Protein AF-V4A7G3-F1 (afdb_monomer_lite)

Structure (mmCIF, N/CA/C/O backbone):
data_AF-V4A7G3-F1
#
_entry.id   AF-V4A7G3-F1
#
loop_
_atom_site.group_PDB
_atom_site.id
_atom_site.type_symbol
_atom_site.label_atom_id
_atom_site.label_alt_id
_atom_site.label_comp_id
_atom_site.label_asym_id
_atom_site.label_entity_id
_atom_site.label_seq_id
_atom_site.pdbx_PDB_ins_code
_atom_site.Cartn_x
_atom_site.Cartn_y
_atom_site.Cartn_z
_atom_site.occupancy
_atom_site.B_iso_or_equiv
_atom_site.auth_seq_id
_atom_site.auth_comp_id
_atom_site.auth_asym_id
_atom_site.auth_atom_id
_atom_site.pdbx_PDB_model_num
ATOM 1 N N . MET A 1 1 ? 63.471 5.429 -33.551 1.00 42.12 1 MET A N 1
ATOM 2 C CA . MET A 1 1 ? 63.982 4.116 -33.105 1.00 42.12 1 MET A CA 1
ATOM 3 C C . MET A 1 1 ? 63.199 3.060 -33.872 1.00 42.12 1 MET A C 1
ATOM 5 O O . MET A 1 1 ? 61.985 3.026 -33.739 1.00 42.12 1 MET A O 1
ATOM 9 N N . LYS A 1 2 ? 63.849 2.346 -34.795 1.00 37.88 2 LYS A N 1
ATOM 10 C CA . LYS A 1 2 ? 63.227 1.402 -35.739 1.00 37.88 2 LYS A CA 1
ATOM 11 C C . LYS A 1 2 ? 63.422 -0.006 -35.164 1.00 37.88 2 LYS A C 1
ATOM 13 O O . LYS A 1 2 ? 64.546 -0.323 -34.792 1.00 37.88 2 LYS A O 1
ATOM 18 N N . ALA A 1 3 ? 62.360 -0.797 -35.022 1.00 46.03 3 ALA A N 1
ATOM 19 C CA . ALA A 1 3 ? 62.469 -2.184 -34.571 1.00 46.03 3 ALA A CA 1
ATOM 20 C C . ALA A 1 3 ? 62.564 -3.088 -35.806 1.00 46.03 3 ALA A C 1
ATOM 22 O O . ALA A 1 3 ? 61.600 -3.198 -36.562 1.00 46.03 3 ALA A O 1
ATOM 23 N N . GLU A 1 4 ? 63.734 -3.673 -36.038 1.00 47.12 4 GLU A N 1
ATOM 24 C CA . GLU A 1 4 ? 63.931 -4.728 -37.033 1.00 47.12 4 GLU A CA 1
ATOM 25 C C . GLU A 1 4 ? 63.785 -6.086 -36.339 1.00 47.12 4 GLU A C 1
ATOM 27 O O . GLU A 1 4 ? 64.321 -6.299 -35.253 1.00 47.12 4 GLU A O 1
ATOM 32 N N . ILE A 1 5 ? 62.986 -6.970 -36.938 1.00 60.50 5 ILE A N 1
ATOM 33 C CA . ILE A 1 5 ? 62.781 -8.346 -36.482 1.00 60.50 5 ILE A CA 1
ATOM 34 C C . ILE A 1 5 ? 63.690 -9.224 -37.339 1.00 60.50 5 ILE A C 1
ATOM 36 O O . ILE A 1 5 ? 63.517 -9.271 -38.557 1.00 60.50 5 ILE A O 1
ATOM 40 N N . GLU A 1 6 ? 64.651 -9.902 -36.716 1.00 51.78 6 GLU A N 1
ATOM 41 C CA . GLU A 1 6 ? 65.515 -10.865 -37.400 1.00 51.78 6 GLU A CA 1
ATOM 42 C C . GLU A 1 6 ? 64.793 -12.204 -37.577 1.00 51.78 6 GLU A C 1
ATOM 44 O O . GLU A 1 6 ? 64.249 -12.775 -36.628 1.00 51.78 6 GLU A O 1
ATOM 49 N N . ALA A 1 7 ? 64.784 -12.709 -38.810 1.00 59.72 7 ALA A N 1
ATOM 50 C CA . ALA A 1 7 ? 64.291 -14.041 -39.122 1.00 59.72 7 ALA A CA 1
ATOM 51 C C . ALA A 1 7 ? 65.423 -15.062 -38.927 1.00 59.72 7 ALA A C 1
ATOM 53 O O . ALA A 1 7 ? 66.444 -14.998 -39.608 1.00 59.72 7 ALA A O 1
ATOM 54 N N . ILE A 1 8 ? 65.230 -16.012 -38.010 1.00 57.78 8 ILE A N 1
ATOM 55 C CA . ILE A 1 8 ? 66.096 -17.186 -37.860 1.00 57.78 8 ILE A CA 1
ATOM 56 C C . ILE A 1 8 ? 65.583 -18.271 -38.815 1.00 57.78 8 ILE A C 1
ATOM 58 O O . ILE A 1 8 ? 64.482 -18.791 -38.631 1.00 57.78 8 ILE A O 1
ATOM 62 N N . GLU A 1 9 ? 66.366 -18.613 -39.842 1.00 55.22 9 GLU A N 1
ATOM 63 C CA . GLU A 1 9 ? 66.101 -19.791 -40.674 1.00 55.22 9 GLU A CA 1
ATOM 64 C C . GLU A 1 9 ? 66.383 -21.064 -39.867 1.00 55.22 9 GLU A C 1
ATOM 66 O O . GLU A 1 9 ? 67.505 -21.303 -39.420 1.00 55.22 9 GLU A O 1
ATOM 71 N N . THR A 1 10 ? 65.362 -21.906 -39.693 1.00 52.50 10 THR A N 1
ATOM 72 C CA . THR A 1 10 ? 65.524 -23.264 -39.162 1.00 52.50 10 THR A CA 1
ATOM 73 C C . THR A 1 10 ? 65.114 -24.275 -40.231 1.00 52.50 10 THR A C 1
ATOM 75 O O . THR A 1 10 ? 64.096 -24.128 -40.905 1.00 52.50 10 THR A O 1
ATOM 78 N N . ALA A 1 11 ? 65.920 -25.323 -40.407 1.00 58.78 11 ALA A N 1
ATOM 79 C CA . ALA A 1 11 ? 65.759 -26.330 -41.460 1.00 58.78 11 ALA A CA 1
ATOM 80 C C . ALA A 1 11 ? 64.676 -27.394 -41.155 1.00 58.78 11 ALA A C 1
ATOM 82 O O . ALA A 1 11 ? 64.796 -28.552 -41.548 1.00 58.78 11 ALA A O 1
ATOM 83 N N . SER A 1 12 ? 63.616 -27.048 -40.421 1.00 52.78 12 SER A N 1
ATOM 84 C CA . SER A 1 12 ? 62.493 -27.955 -40.145 1.00 52.78 12 SER A CA 1
ATOM 85 C C . SER A 1 12 ? 61.174 -27.184 -40.140 1.00 52.78 12 SER A C 1
ATOM 87 O O . SER A 1 12 ? 61.136 -26.078 -39.599 1.00 52.78 12 SER A O 1
ATOM 89 N N . PRO A 1 13 ? 60.088 -27.732 -40.725 1.00 49.84 13 PRO A N 1
ATOM 90 C CA . PRO A 1 13 ? 58.825 -27.020 -40.870 1.00 49.84 13 PRO A CA 1
ATOM 91 C C . PRO A 1 13 ? 58.198 -26.827 -39.489 1.00 49.84 13 PRO A C 1
ATOM 93 O O . PRO A 1 13 ? 57.474 -27.680 -38.979 1.00 49.84 13 PRO A O 1
ATOM 96 N N . THR A 1 14 ? 58.510 -25.703 -38.853 1.00 49.91 14 THR A N 1
ATOM 97 C CA . THR A 1 14 ? 57.933 -25.344 -37.565 1.00 49.91 14 THR A CA 1
ATOM 98 C C . THR A 1 14 ? 56.624 -24.630 -37.860 1.00 49.91 14 THR A C 1
ATOM 100 O O . THR A 1 14 ? 56.611 -23.556 -38.456 1.00 49.91 14 THR A O 1
ATOM 103 N N . VAL A 1 15 ? 55.515 -25.268 -37.492 1.00 50.66 15 VAL A N 1
ATOM 104 C CA . VAL A 1 15 ? 54.157 -24.722 -37.565 1.00 50.66 15 VAL A CA 1
ATOM 105 C C . VAL A 1 15 ? 54.142 -23.303 -36.982 1.00 50.66 15 VAL A C 1
ATOM 107 O O . VAL A 1 15 ? 54.260 -23.121 -35.769 1.00 50.66 15 VAL A O 1
ATOM 110 N N . ILE A 1 16 ? 53.984 -22.285 -37.836 1.00 53.84 16 ILE A N 1
ATOM 111 C CA . ILE A 1 16 ? 53.747 -20.907 -37.393 1.00 53.84 16 ILE A CA 1
ATOM 112 C C . ILE A 1 16 ? 52.325 -20.868 -36.840 1.00 53.84 16 ILE A C 1
ATOM 114 O O . ILE A 1 16 ? 51.343 -20.800 -37.578 1.00 53.84 16 ILE A O 1
ATOM 118 N N . THR A 1 17 ? 52.207 -20.966 -35.520 1.00 48.09 17 THR A N 1
ATOM 119 C CA . THR A 1 17 ? 50.910 -20.887 -34.851 1.00 48.09 17 THR A CA 1
ATOM 120 C C . THR A 1 17 ? 50.566 -19.411 -34.667 1.00 48.09 17 THR A C 1
ATOM 122 O O . THR A 1 17 ? 51.051 -18.761 -33.743 1.00 48.09 17 THR A O 1
ATOM 125 N N . PHE A 1 18 ? 49.737 -18.853 -35.553 1.00 46.91 18 PHE A N 1
ATOM 126 C CA . PHE A 1 18 ? 49.148 -17.532 -35.335 1.00 46.91 18 PHE A CA 1
ATOM 127 C C . PHE A 1 18 ? 48.097 -17.641 -34.231 1.00 46.91 18 PHE A C 1
ATOM 129 O O . PHE A 1 18 ? 46.983 -18.112 -34.458 1.00 46.91 18 PHE A O 1
ATOM 136 N N . ASN A 1 19 ? 48.436 -17.200 -33.021 1.00 51.47 19 ASN A N 1
ATOM 137 C CA . ASN A 1 19 ? 47.488 -17.150 -31.913 1.00 51.47 19 ASN A CA 1
ATOM 138 C C . ASN A 1 19 ? 46.551 -15.934 -32.079 1.00 51.47 19 ASN A C 1
ATOM 140 O O . ASN A 1 19 ? 46.646 -14.939 -31.367 1.00 51.47 19 ASN A O 1
ATOM 144 N N . ALA A 1 20 ? 45.643 -16.002 -33.057 1.00 49.06 20 ALA A N 1
ATOM 145 C CA . ALA A 1 20 ? 44.614 -14.989 -33.320 1.00 49.06 20 ALA A CA 1
ATOM 146 C C . ALA A 1 20 ? 43.291 -15.254 -32.562 1.00 49.06 20 ALA A C 1
ATOM 148 O O . ALA A 1 20 ? 42.254 -14.689 -32.898 1.00 49.06 20 ALA A O 1
ATOM 149 N N . ALA A 1 21 ? 43.300 -16.103 -31.529 1.00 47.53 21 ALA A N 1
ATOM 150 C CA . ALA A 1 21 ? 42.096 -16.479 -30.777 1.00 47.53 21 ALA A CA 1
ATOM 151 C C . ALA A 1 21 ? 41.797 -15.584 -29.550 1.00 47.53 21 ALA A C 1
ATOM 153 O O . ALA A 1 21 ? 40.781 -15.769 -28.881 1.00 47.53 21 ALA A O 1
ATOM 154 N N . GLY A 1 22 ? 42.660 -14.611 -29.233 1.00 46.44 22 GLY A N 1
ATOM 155 C CA . GLY A 1 22 ? 42.542 -13.815 -28.002 1.00 46.44 22 GLY A CA 1
ATOM 156 C C . GLY A 1 22 ? 41.666 -12.559 -28.097 1.00 46.44 22 GLY A C 1
ATOM 157 O O . GLY A 1 22 ? 41.089 -12.144 -27.096 1.00 46.44 22 GLY A O 1
ATOM 158 N N . ALA A 1 23 ? 41.543 -11.945 -29.279 1.00 48.16 23 ALA A N 1
ATOM 159 C CA . ALA A 1 23 ? 40.952 -10.606 -29.404 1.00 48.16 23 ALA A CA 1
ATOM 160 C C . ALA A 1 23 ? 39.460 -10.598 -29.796 1.00 48.16 23 ALA A C 1
ATOM 162 O O . ALA A 1 23 ? 38.726 -9.690 -29.408 1.00 48.16 23 ALA A O 1
ATOM 163 N N . ALA A 1 24 ? 38.977 -11.608 -30.527 1.00 51.66 24 ALA A N 1
ATOM 164 C CA . ALA A 1 24 ? 37.596 -11.635 -31.029 1.00 51.66 24 ALA A CA 1
ATOM 165 C C . ALA A 1 24 ? 36.565 -12.101 -29.978 1.00 51.66 24 ALA A C 1
ATOM 167 O O . ALA A 1 24 ? 35.392 -11.729 -30.028 1.00 51.66 24 ALA A O 1
ATOM 168 N N . THR A 1 25 ? 36.992 -12.889 -28.991 1.00 51.09 25 THR A N 1
ATOM 169 C CA . THR A 1 25 ? 36.090 -13.621 -28.086 1.00 51.09 25 THR A CA 1
ATOM 170 C C . THR A 1 25 ? 35.445 -12.720 -27.022 1.00 51.09 25 THR A C 1
ATOM 172 O O . THR A 1 25 ? 34.286 -12.916 -26.654 1.00 51.09 25 THR A O 1
ATOM 175 N N . GLY A 1 26 ? 36.149 -11.677 -26.566 1.00 53.75 26 GLY A N 1
ATOM 176 C CA . GLY A 1 26 ? 35.654 -10.749 -25.541 1.00 53.75 26 GLY A CA 1
ATOM 177 C C . GLY A 1 26 ? 34.493 -9.872 -26.023 1.00 53.75 26 GLY A C 1
ATOM 178 O O . GLY A 1 26 ? 33.444 -9.831 -25.376 1.00 53.75 26 GLY A O 1
ATOM 179 N N . GLY A 1 27 ? 34.642 -9.232 -27.189 1.00 55.69 27 GLY A N 1
ATOM 180 C CA . GLY A 1 27 ? 33.632 -8.330 -27.762 1.00 55.69 27 GLY A CA 1
ATOM 181 C C . GLY A 1 27 ? 32.350 -9.045 -28.203 1.00 55.69 27 GLY A C 1
ATOM 182 O O . GLY A 1 27 ? 31.251 -8.573 -27.911 1.00 55.69 27 GLY A O 1
ATOM 183 N N . LEU A 1 28 ? 32.478 -10.231 -28.815 1.00 57.41 28 LEU A N 1
ATOM 184 C CA . LEU A 1 28 ? 31.335 -11.082 -29.172 1.00 57.41 28 LEU A CA 1
ATOM 185 C C . LEU A 1 28 ? 30.566 -11.541 -27.923 1.00 57.41 28 LEU A C 1
ATOM 187 O O . LEU A 1 28 ? 29.337 -11.477 -27.899 1.00 57.41 28 LEU A O 1
ATOM 191 N N . SER A 1 29 ? 31.268 -11.931 -26.851 1.00 61.56 29 SER A N 1
ATOM 192 C CA . SER A 1 29 ? 30.617 -12.359 -25.604 1.00 61.56 29 SER A CA 1
ATOM 193 C C . SER A 1 29 ? 29.838 -11.227 -24.917 1.00 61.56 29 SER A C 1
ATOM 195 O O . SER A 1 29 ? 28.753 -11.460 -24.378 1.00 61.56 29 SER A O 1
ATOM 197 N N . ALA A 1 30 ? 30.351 -9.994 -24.968 1.00 67.19 30 ALA A N 1
ATOM 198 C CA . ALA A 1 30 ? 29.697 -8.822 -24.394 1.00 67.19 30 ALA A CA 1
ATOM 199 C C . ALA A 1 30 ? 28.448 -8.420 -25.194 1.00 67.19 30 ALA A C 1
ATOM 201 O O . ALA A 1 30 ? 27.390 -8.182 -24.606 1.00 67.19 30 ALA A O 1
ATOM 202 N N . ALA A 1 31 ? 28.535 -8.424 -26.528 1.00 71.19 31 ALA A N 1
ATOM 203 C CA . ALA A 1 31 ? 27.406 -8.128 -27.406 1.00 71.19 31 ALA A CA 1
ATOM 204 C C . ALA A 1 31 ? 26.266 -9.152 -27.255 1.00 71.19 31 ALA A C 1
ATOM 206 O O . ALA A 1 31 ? 25.098 -8.771 -27.167 1.00 71.19 31 ALA A O 1
ATOM 207 N N . VAL A 1 32 ? 26.593 -10.445 -27.145 1.00 78.12 32 VAL A N 1
ATOM 208 C CA . VAL A 1 32 ? 25.599 -11.511 -26.927 1.00 78.12 32 VAL A CA 1
ATOM 209 C C . VAL A 1 32 ? 24.928 -11.381 -25.556 1.00 78.12 32 VAL A C 1
ATOM 211 O O . VAL A 1 32 ? 23.705 -11.496 -25.461 1.00 78.12 32 VAL A O 1
ATOM 214 N N . LYS A 1 33 ? 25.686 -11.076 -24.493 1.00 79.19 33 LYS A N 1
ATOM 215 C CA . LYS A 1 33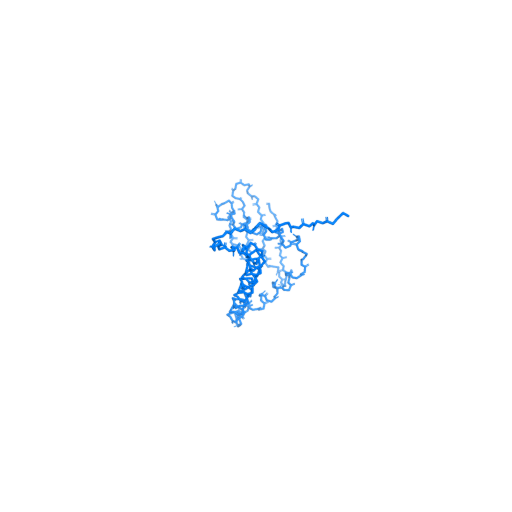 ? 25.114 -10.816 -23.159 1.00 79.19 33 LYS A CA 1
ATOM 216 C C . LYS A 1 33 ? 24.163 -9.617 -23.170 1.00 79.19 33 LYS A C 1
ATOM 218 O O . LYS A 1 33 ? 23.066 -9.718 -22.626 1.00 79.19 33 LYS A O 1
ATOM 223 N N . ALA A 1 34 ? 24.542 -8.521 -23.828 1.00 79.25 34 ALA A N 1
ATOM 224 C CA . ALA A 1 34 ? 23.697 -7.335 -23.951 1.00 79.25 34 ALA A CA 1
ATOM 225 C C . ALA A 1 34 ? 22.413 -7.613 -24.754 1.00 79.25 34 ALA A C 1
ATOM 227 O O . ALA A 1 34 ? 21.322 -7.223 -24.336 1.00 79.25 34 ALA A O 1
ATOM 228 N N . ALA A 1 35 ? 22.515 -8.344 -25.868 1.00 84.12 35 ALA A N 1
ATOM 229 C CA . ALA A 1 35 ? 21.362 -8.726 -26.680 1.00 84.12 35 ALA A CA 1
ATOM 230 C C . ALA A 1 35 ? 20.387 -9.636 -25.913 1.00 84.12 35 ALA A C 1
ATOM 232 O O . ALA A 1 35 ? 19.172 -9.436 -25.974 1.00 84.12 35 ALA A O 1
ATOM 233 N N . ASN A 1 36 ? 20.906 -10.600 -25.148 1.00 84.88 36 ASN A N 1
ATOM 234 C CA . ASN A 1 36 ? 20.087 -11.482 -24.318 1.00 84.88 36 ASN A CA 1
ATOM 235 C C . ASN A 1 36 ? 19.425 -10.726 -23.159 1.00 84.88 36 ASN A C 1
ATOM 237 O O . ASN A 1 36 ? 18.242 -10.937 -22.900 1.00 84.88 36 ASN A O 1
ATOM 241 N N . ALA A 1 37 ? 20.140 -9.800 -22.513 1.00 84.44 37 ALA A N 1
ATOM 242 C CA . ALA A 1 37 ? 19.570 -8.934 -21.482 1.00 84.44 37 ALA A CA 1
ATOM 243 C C . ALA A 1 37 ? 18.438 -8.054 -22.038 1.00 84.44 37 ALA A C 1
ATOM 245 O O . ALA A 1 37 ? 17.379 -7.948 -21.418 1.00 84.44 37 ALA A O 1
ATOM 246 N N . LYS A 1 38 ? 18.614 -7.488 -23.241 1.00 89.06 38 LYS A N 1
ATOM 247 C CA . LYS A 1 38 ? 17.565 -6.711 -23.911 1.00 89.06 38 LYS A CA 1
ATOM 248 C C . LYS A 1 38 ? 16.341 -7.572 -24.234 1.00 89.06 38 LYS A C 1
ATOM 250 O O . LYS A 1 38 ? 15.228 -7.172 -23.915 1.00 89.06 38 LYS A O 1
ATOM 255 N N . LYS A 1 39 ? 16.534 -8.768 -24.801 1.00 85.06 39 LYS A N 1
ATOM 256 C CA . LYS A 1 39 ? 15.432 -9.708 -25.074 1.00 85.06 39 LYS A CA 1
ATOM 257 C C . LYS A 1 39 ? 14.679 -10.103 -23.804 1.00 85.06 39 LYS A C 1
ATOM 259 O O . LYS A 1 39 ? 13.457 -10.182 -23.834 1.00 85.06 39 LYS A O 1
ATOM 264 N N . ALA A 1 40 ? 15.385 -10.320 -22.696 1.00 86.12 40 ALA A N 1
ATOM 265 C CA . ALA A 1 40 ? 14.762 -10.631 -21.412 1.00 86.12 40 ALA A CA 1
ATOM 266 C C . ALA A 1 40 ? 13.929 -9.453 -20.874 1.00 86.12 40 ALA A C 1
ATOM 268 O O . ALA A 1 40 ? 12.810 -9.653 -20.403 1.00 86.12 40 ALA A O 1
ATOM 269 N N . ALA A 1 41 ? 14.439 -8.224 -20.985 1.00 86.94 41 ALA A N 1
ATOM 270 C CA . ALA A 1 41 ? 13.704 -7.022 -20.597 1.00 86.94 41 ALA A CA 1
ATOM 271 C C . ALA A 1 41 ? 12.461 -6.796 -21.475 1.00 86.94 41 ALA A C 1
ATOM 273 O O . ALA A 1 41 ? 11.374 -6.550 -20.950 1.00 86.94 41 ALA A O 1
ATOM 274 N N . ASP A 1 42 ? 12.602 -6.945 -22.794 1.00 88.44 42 ASP A N 1
ATOM 275 C CA . ASP A 1 42 ? 11.501 -6.812 -23.751 1.00 88.44 42 ASP A CA 1
ATOM 276 C C . ASP A 1 42 ? 10.417 -7.881 -23.501 1.00 88.44 42 ASP A C 1
ATOM 278 O O . ASP A 1 42 ? 9.224 -7.574 -23.523 1.00 88.44 42 ASP A O 1
ATOM 282 N N . ALA A 1 43 ? 10.816 -9.124 -23.200 1.00 88.12 43 ALA A N 1
ATOM 283 C CA . ALA A 1 43 ? 9.895 -10.207 -22.855 1.00 88.12 43 ALA A CA 1
ATOM 284 C C . ALA A 1 43 ? 9.118 -9.909 -21.563 1.00 88.12 43 ALA A C 1
ATOM 286 O O . ALA A 1 43 ? 7.900 -10.072 -21.532 1.00 88.12 43 ALA A O 1
ATOM 287 N N . LYS A 1 44 ? 9.789 -9.394 -20.523 1.00 88.81 44 LYS A N 1
ATOM 288 C CA . LYS A 1 44 ? 9.136 -8.993 -19.267 1.00 88.81 44 LYS A CA 1
ATOM 289 C C . LYS A 1 44 ? 8.125 -7.862 -19.479 1.00 88.81 44 LYS A C 1
ATOM 291 O O . LYS A 1 44 ? 7.017 -7.921 -18.952 1.00 88.81 44 LYS A O 1
ATOM 296 N N . ALA A 1 45 ? 8.480 -6.857 -20.279 1.00 85.62 45 ALA A N 1
ATOM 297 C CA . ALA A 1 45 ? 7.577 -5.754 -20.603 1.00 85.62 45 ALA A CA 1
ATOM 298 C C . ALA A 1 45 ? 6.348 -6.227 -21.403 1.00 85.62 45 ALA A C 1
ATOM 300 O O . ALA A 1 45 ? 5.233 -5.741 -21.196 1.00 85.62 45 ALA A O 1
ATOM 301 N N . ALA A 1 46 ? 6.532 -7.197 -22.304 1.00 87.31 46 ALA A N 1
ATOM 302 C CA . ALA A 1 46 ? 5.433 -7.812 -23.040 1.00 87.31 46 ALA A CA 1
ATOM 303 C C . ALA A 1 46 ? 4.507 -8.628 -22.119 1.00 87.31 46 ALA A C 1
ATOM 305 O O . ALA A 1 46 ? 3.287 -8.505 -22.233 1.00 87.31 46 ALA A O 1
ATOM 306 N N . GLU A 1 47 ? 5.065 -9.403 -21.187 1.00 84.50 47 GLU A N 1
ATOM 307 C CA . GLU A 1 47 ? 4.326 -10.175 -20.176 1.00 84.50 47 GLU A CA 1
ATOM 308 C C . GLU A 1 47 ? 3.454 -9.259 -19.299 1.00 84.50 47 GLU A C 1
ATOM 310 O O . GLU A 1 47 ? 2.240 -9.457 -19.208 1.00 84.50 47 GLU A O 1
ATOM 315 N N . GLU A 1 48 ? 4.031 -8.187 -18.741 1.00 78.44 48 GLU A N 1
ATOM 316 C CA . GLU A 1 48 ? 3.294 -7.189 -17.949 1.00 78.44 48 GLU A CA 1
ATOM 317 C C . GLU A 1 48 ? 2.168 -6.536 -18.760 1.00 78.44 48 GLU A C 1
ATOM 319 O O . GLU A 1 48 ? 1.057 -6.340 -18.259 1.00 78.44 48 GLU A O 1
ATOM 324 N N . ARG A 1 49 ? 2.408 -6.238 -20.045 1.00 85.81 49 ARG A N 1
ATOM 325 C CA . ARG A 1 49 ? 1.372 -5.684 -20.924 1.00 85.81 49 ARG A CA 1
ATOM 326 C C . ARG A 1 49 ? 0.226 -6.674 -21.150 1.00 85.81 49 ARG A C 1
ATOM 328 O O . ARG A 1 49 ? -0.931 -6.252 -21.166 1.00 85.81 49 ARG A O 1
ATOM 335 N N . ARG A 1 50 ? 0.519 -7.968 -21.330 1.00 83.38 50 ARG A N 1
ATOM 336 C CA . ARG A 1 50 ? -0.510 -9.011 -21.497 1.00 83.38 50 ARG A CA 1
ATOM 337 C C . ARG A 1 50 ? -1.329 -9.181 -20.224 1.00 83.38 50 ARG A C 1
ATOM 339 O O . ARG A 1 50 ? -2.552 -9.207 -20.312 1.00 83.38 50 ARG A O 1
ATOM 346 N N . HIS A 1 51 ? -0.674 -9.216 -19.068 1.00 78.69 51 HIS A N 1
ATOM 347 C CA . HIS A 1 51 ? -1.348 -9.315 -17.778 1.00 78.69 51 HIS A CA 1
ATOM 348 C C . HIS A 1 51 ? -2.296 -8.128 -17.542 1.00 78.69 51 HIS A C 1
ATOM 350 O O . HIS A 1 51 ? -3.468 -8.313 -17.219 1.00 78.69 51 HIS A O 1
ATOM 356 N N . ASN A 1 52 ? -1.836 -6.900 -17.802 1.00 76.88 52 ASN A N 1
ATOM 357 C CA . ASN A 1 52 ? -2.661 -5.699 -17.639 1.00 76.8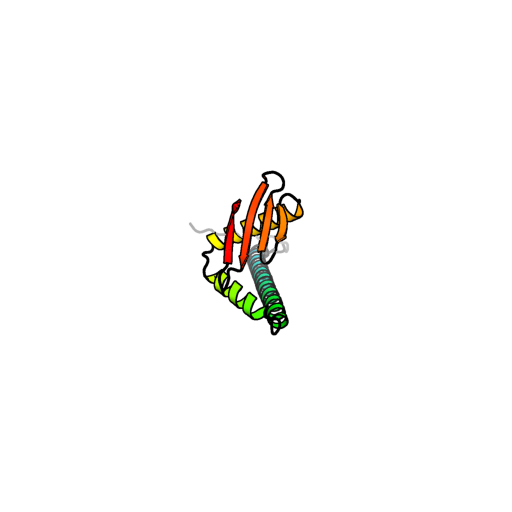8 52 ASN A CA 1
ATOM 358 C C . ASN A 1 52 ? -3.878 -5.675 -18.581 1.00 76.88 52 ASN A C 1
ATOM 360 O O . ASN A 1 52 ? -4.962 -5.269 -18.170 1.00 76.88 52 ASN A O 1
ATOM 364 N N . LEU A 1 53 ? -3.730 -6.147 -19.825 1.00 78.00 53 LEU A N 1
ATOM 365 C CA . LEU A 1 53 ? -4.837 -6.237 -20.787 1.00 78.00 53 LEU A CA 1
ATOM 366 C C . LEU A 1 53 ? -5.912 -7.253 -20.382 1.00 78.00 53 LEU A C 1
ATOM 368 O O . LEU A 1 53 ? -7.087 -7.042 -20.683 1.00 78.00 53 LEU A O 1
ATOM 372 N N . ILE A 1 54 ? -5.523 -8.359 -19.745 1.00 77.69 54 ILE A N 1
ATOM 373 C CA . ILE A 1 54 ? -6.464 -9.373 -19.251 1.00 77.69 54 ILE A CA 1
ATOM 374 C C . ILE A 1 54 ? -7.289 -8.782 -18.105 1.00 77.69 54 ILE A C 1
ATOM 376 O O . ILE A 1 54 ? -8.516 -8.777 -18.183 1.00 77.69 54 ILE A O 1
ATOM 380 N N . MET A 1 55 ? -6.625 -8.158 -17.131 1.00 70.56 55 MET A N 1
ATOM 381 C CA . MET A 1 55 ? -7.284 -7.481 -16.009 1.00 70.56 55 MET A CA 1
ATOM 382 C C . MET A 1 55 ? -8.243 -6.372 -16.472 1.00 70.56 55 MET A C 1
ATOM 384 O O . MET A 1 55 ? -9.361 -6.270 -15.975 1.00 70.56 55 MET A O 1
ATOM 388 N N . GLU A 1 56 ? -7.854 -5.555 -17.460 1.00 66.62 56 GLU A N 1
ATOM 389 C CA . GLU A 1 56 ? -8.732 -4.513 -18.018 1.00 66.62 56 GLU A CA 1
ATOM 390 C C . GLU A 1 56 ? -9.967 -5.091 -18.734 1.00 66.62 56 GLU A C 1
ATOM 392 O O . GLU A 1 56 ? -11.016 -4.446 -18.759 1.00 66.62 56 GLU A O 1
ATOM 397 N N . LYS A 1 57 ? -9.876 -6.293 -19.318 1.00 72.62 57 LYS A N 1
ATOM 398 C CA . LYS A 1 57 ? -11.030 -6.969 -19.933 1.00 72.62 57 LYS A CA 1
ATOM 399 C C . LYS A 1 57 ? -11.964 -7.575 -18.893 1.00 72.62 57 LYS A C 1
ATOM 401 O O . LYS A 1 57 ? -13.169 -7.408 -19.028 1.00 72.62 57 LYS A O 1
ATOM 406 N N . GLU A 1 58 ? -11.430 -8.230 -17.867 1.00 68.62 58 GLU A N 1
ATOM 407 C CA . GLU A 1 58 ? -12.229 -8.808 -16.774 1.00 68.62 58 GLU A CA 1
ATOM 408 C C . GLU A 1 58 ? -12.936 -7.729 -15.940 1.00 68.62 58 GLU A C 1
ATOM 410 O O . GLU A 1 58 ? -14.030 -7.936 -15.420 1.00 68.62 58 GLU A O 1
ATOM 415 N N . ALA A 1 59 ? -12.346 -6.537 -15.863 1.00 64.50 59 ALA A N 1
ATOM 416 C CA . ALA A 1 59 ? -12.918 -5.403 -15.153 1.00 64.50 59 ALA A CA 1
ATOM 417 C C . ALA A 1 59 ? -14.031 -4.664 -15.935 1.00 64.50 59 ALA A C 1
ATOM 419 O O . ALA A 1 59 ? -14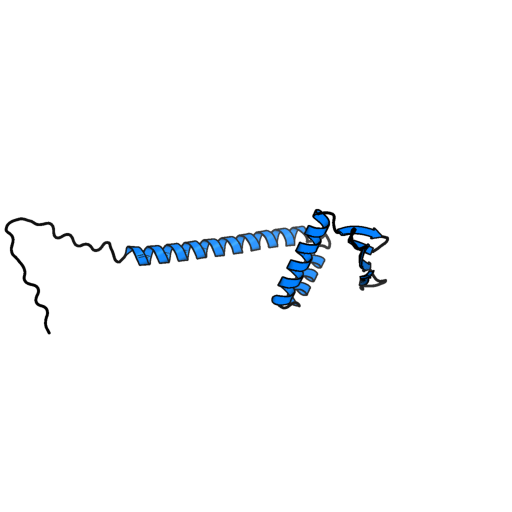.742 -3.834 -15.357 1.00 64.50 59 ALA A O 1
ATOM 420 N N . LYS A 1 60 ? -14.212 -4.935 -17.240 1.00 62.72 60 LYS A N 1
ATOM 421 C CA . LYS A 1 60 ? -15.265 -4.303 -18.056 1.00 62.72 60 LYS A CA 1
ATOM 422 C C . LYS A 1 60 ? -16.635 -4.898 -17.721 1.00 62.72 60 LYS A C 1
ATOM 424 O O . LYS A 1 60 ? -16.912 -6.050 -18.027 1.00 62.72 60 LYS A O 1
ATOM 429 N N . GLY A 1 61 ? -17.505 -4.076 -17.135 1.00 64.56 61 GLY A N 1
ATOM 430 C CA . GLY A 1 61 ? -18.896 -4.420 -16.805 1.00 64.56 61 GLY A CA 1
ATOM 431 C C . GLY A 1 61 ? -19.168 -4.659 -15.317 1.00 64.56 61 GLY A C 1
ATOM 432 O O . GLY A 1 61 ? -20.324 -4.659 -14.912 1.00 64.56 61 GLY A O 1
ATOM 433 N N . SER A 1 62 ? -18.131 -4.786 -14.484 1.00 70.06 62 SER A N 1
ATOM 434 C CA . SER A 1 62 ? -18.263 -5.005 -13.033 1.00 70.06 62 SER A CA 1
ATOM 435 C C . SER A 1 62 ? -18.175 -3.719 -12.196 1.00 70.06 62 SER A C 1
ATOM 437 O O . SER A 1 62 ? -18.148 -3.784 -10.970 1.00 70.06 62 SER A O 1
ATOM 439 N N . GLY A 1 63 ? -18.048 -2.547 -12.835 1.00 71.38 63 GLY A N 1
ATOM 440 C CA . GLY A 1 63 ? -17.684 -1.282 -12.173 1.00 71.38 63 GLY A CA 1
ATOM 441 C C . GLY A 1 63 ? -16.226 -1.236 -11.682 1.00 71.38 63 GLY A C 1
ATOM 442 O O . GLY A 1 63 ? -15.707 -0.167 -11.361 1.00 71.38 63 GLY A O 1
ATOM 443 N N . VAL A 1 64 ? -15.520 -2.375 -11.685 1.00 72.38 64 VAL A N 1
ATOM 444 C CA . VAL A 1 64 ? -14.094 -2.476 -11.342 1.00 72.38 64 VAL A CA 1
ATOM 445 C C . VAL A 1 64 ? -13.239 -1.747 -12.376 1.00 72.38 64 VAL A C 1
ATOM 447 O O . VAL A 1 64 ? -12.231 -1.159 -12.010 1.00 72.38 64 VAL A O 1
ATOM 450 N N . GLY A 1 65 ? -13.644 -1.716 -13.651 1.00 75.19 65 GLY A N 1
ATOM 451 C CA . GLY A 1 65 ? -12.926 -0.991 -14.703 1.00 75.19 65 GLY A CA 1
ATOM 452 C C . GLY A 1 65 ? -12.847 0.514 -14.437 1.00 75.19 65 GLY A C 1
ATOM 453 O O . GLY A 1 65 ? -11.765 1.095 -14.534 1.00 75.19 65 GLY A O 1
ATOM 454 N N . ASP A 1 66 ? -13.955 1.123 -14.007 1.00 78.56 66 ASP A N 1
ATOM 455 C CA . ASP A 1 66 ? -14.000 2.540 -13.623 1.00 78.56 66 ASP A CA 1
ATOM 456 C C . ASP A 1 66 ? -13.174 2.795 -12.355 1.00 78.56 66 ASP A C 1
ATOM 458 O O . ASP A 1 66 ? -12.426 3.774 -12.265 1.00 78.56 66 ASP A O 1
ATOM 462 N N . MET A 1 67 ? -13.227 1.870 -11.392 1.00 82.38 67 MET A N 1
ATOM 463 C CA . MET A 1 67 ? -12.413 1.924 -10.177 1.00 82.38 67 MET A CA 1
ATOM 464 C C . MET A 1 67 ? -10.913 1.833 -10.488 1.00 82.38 67 MET A C 1
ATOM 466 O O . MET A 1 67 ? -10.133 2.641 -9.989 1.00 82.38 67 MET A O 1
ATOM 470 N N . ILE A 1 68 ? -10.502 0.910 -11.361 1.00 80.44 68 ILE A N 1
ATOM 471 C CA . ILE A 1 68 ? -9.116 0.766 -11.822 1.00 80.44 68 ILE A CA 1
ATOM 472 C C . ILE A 1 68 ? -8.673 2.024 -12.569 1.00 80.44 68 ILE A C 1
ATOM 474 O O . ILE A 1 68 ? -7.577 2.524 -12.314 1.00 80.44 68 ILE A O 1
ATOM 478 N N . GLY A 1 69 ? -9.514 2.572 -13.451 1.00 83.06 69 GLY A N 1
ATOM 479 C CA . GLY A 1 69 ? -9.242 3.838 -14.135 1.00 83.06 69 GLY A CA 1
ATOM 480 C C . GLY A 1 69 ? -9.004 4.982 -13.148 1.00 83.06 69 GLY A C 1
ATOM 481 O O . GLY A 1 69 ? -8.013 5.704 -13.262 1.00 83.06 69 GLY A O 1
ATOM 482 N N . THR A 1 70 ? -9.842 5.080 -12.116 1.00 80.38 70 THR A N 1
ATOM 483 C CA . THR A 1 70 ? -9.720 6.086 -11.052 1.00 80.38 70 THR A CA 1
ATOM 484 C C . THR A 1 70 ? -8.444 5.892 -10.228 1.00 80.38 70 THR A C 1
ATOM 486 O O . THR A 1 70 ? -7.720 6.855 -9.983 1.00 80.38 70 THR A O 1
ATOM 489 N N . ILE A 1 71 ? -8.107 4.652 -9.855 1.00 80.75 71 ILE A N 1
ATOM 490 C CA . ILE A 1 71 ? -6.862 4.313 -9.142 1.00 80.75 71 ILE A CA 1
ATOM 491 C C . ILE A 1 71 ? -5.637 4.665 -9.993 1.00 80.75 71 ILE A C 1
ATOM 493 O O . ILE A 1 71 ? -4.665 5.224 -9.484 1.00 80.75 71 ILE A O 1
ATOM 497 N N . LYS A 1 72 ? -5.679 4.381 -11.299 1.00 82.00 72 LYS A N 1
ATOM 498 C CA . LYS A 1 72 ? -4.606 4.702 -12.249 1.00 82.00 72 LYS A CA 1
ATOM 499 C C . LYS A 1 72 ? -4.404 6.211 -12.363 1.00 82.00 72 LYS A C 1
ATOM 501 O O . LYS A 1 72 ? -3.265 6.673 -12.346 1.00 82.00 72 LYS A O 1
ATOM 506 N N . GLU A 1 73 ? -5.490 6.975 -12.438 1.00 85.56 73 GLU A N 1
ATOM 507 C CA . GLU A 1 73 ? -5.450 8.437 -12.489 1.00 85.56 73 GLU A CA 1
ATOM 508 C C . GLU A 1 73 ? -4.934 9.035 -11.175 1.00 85.56 73 GLU A C 1
ATOM 510 O O . GLU A 1 73 ? -4.076 9.915 -11.184 1.00 85.56 73 GLU A O 1
ATOM 515 N N . PHE A 1 74 ? -5.378 8.500 -10.039 1.00 81.00 74 PHE A N 1
ATOM 516 C CA . PHE A 1 74 ? -4.893 8.877 -8.714 1.00 81.00 74 PHE A CA 1
ATOM 517 C C . PHE A 1 74 ? -3.399 8.576 -8.549 1.00 81.00 74 PHE A C 1
ATOM 519 O O . PHE A 1 74 ? -2.638 9.423 -8.088 1.00 81.00 74 PHE A O 1
ATOM 526 N N . GLY A 1 75 ? -2.945 7.419 -9.033 1.00 80.06 75 GLY A N 1
ATOM 527 C CA . GLY A 1 75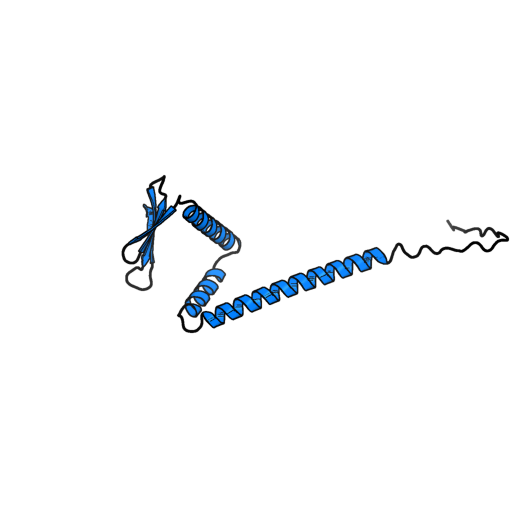 ? -1.538 7.034 -9.046 1.00 80.06 75 GLY A CA 1
ATOM 528 C C . GLY A 1 75 ? -0.650 8.032 -9.792 1.00 80.06 75 GLY A C 1
ATOM 529 O O . GLY A 1 75 ? 0.466 8.294 -9.355 1.00 80.06 75 GLY A O 1
ATOM 530 N N . LYS A 1 76 ? -1.120 8.647 -10.883 1.00 85.62 76 LYS A N 1
ATOM 531 C CA . LYS A 1 76 ? -0.348 9.675 -11.611 1.00 85.62 76 LYS A CA 1
ATOM 532 C C . LYS A 1 76 ? -0.164 10.973 -10.820 1.00 85.62 76 LYS A C 1
ATOM 534 O O . LYS A 1 76 ? 0.802 11.682 -11.074 1.00 85.62 76 LYS A O 1
ATOM 539 N N . ARG A 1 77 ? -1.058 11.275 -9.872 1.00 84.38 77 ARG A N 1
ATOM 540 C CA . ARG A 1 77 ? -1.021 12.509 -9.063 1.00 84.38 77 ARG A CA 1
ATOM 541 C C . ARG A 1 77 ? 0.075 12.496 -7.995 1.00 84.38 77 ARG A C 1
ATOM 543 O O . ARG A 1 77 ? 0.364 13.534 -7.414 1.00 84.38 77 ARG A O 1
ATOM 550 N N . PHE A 1 78 ? 0.690 11.342 -7.745 1.00 84.88 78 PHE A N 1
ATOM 551 C CA . PHE A 1 78 ? 1.781 11.199 -6.787 1.00 84.88 78 PHE A CA 1
ATOM 552 C C . PHE A 1 78 ? 3.153 11.238 -7.458 1.00 84.88 78 PHE A C 1
ATOM 554 O O . PHE A 1 78 ? 3.385 10.560 -8.464 1.00 84.88 78 PHE A O 1
ATOM 561 N N . GLY A 1 79 ? 4.088 11.962 -6.837 1.00 90.38 79 GLY A N 1
ATOM 562 C CA . GLY A 1 79 ? 5.513 11.861 -7.147 1.00 90.38 79 GLY A CA 1
ATOM 563 C C . GLY A 1 79 ? 6.077 10.476 -6.809 1.00 90.38 79 GLY A C 1
ATOM 564 O O . GLY A 1 79 ? 5.464 9.694 -6.078 1.00 90.38 79 GLY A O 1
ATOM 565 N N . GLU A 1 80 ? 7.252 10.160 -7.349 1.00 89.25 80 GLU A N 1
ATOM 566 C CA . GLU A 1 80 ? 7.885 8.840 -7.212 1.00 89.25 80 GLU A CA 1
ATOM 567 C C . GLU A 1 80 ? 8.173 8.472 -5.744 1.00 89.25 80 GLU A C 1
ATOM 569 O O . GLU A 1 80 ? 7.816 7.380 -5.294 1.00 89.25 80 GLU A O 1
ATOM 574 N N . GLU A 1 81 ? 8.678 9.428 -4.961 1.00 88.19 81 GLU A N 1
ATOM 575 C CA . GLU A 1 81 ? 8.901 9.273 -3.517 1.00 88.19 81 GLU A CA 1
ATOM 576 C C . GLU A 1 81 ? 7.601 8.987 -2.749 1.00 88.19 81 GLU A C 1
ATOM 578 O O . GLU A 1 81 ? 7.544 8.089 -1.908 1.00 88.19 81 GLU A O 1
ATOM 583 N N . THR A 1 82 ? 6.507 9.681 -3.077 1.00 89.75 82 THR A N 1
ATOM 584 C CA . THR A 1 82 ? 5.209 9.447 -2.430 1.00 89.75 82 THR A CA 1
ATOM 585 C C . THR A 1 82 ? 4.668 8.057 -2.754 1.00 89.75 82 THR A C 1
ATOM 587 O O . THR A 1 82 ? 4.192 7.363 -1.858 1.00 89.75 82 THR A O 1
ATOM 590 N N . LYS A 1 83 ? 4.786 7.602 -4.009 1.00 87.50 83 LYS A N 1
ATOM 591 C CA . LYS A 1 83 ? 4.372 6.245 -4.411 1.00 87.50 83 LYS A CA 1
ATOM 592 C C . LYS A 1 83 ? 5.117 5.171 -3.629 1.00 87.50 83 LYS A C 1
ATOM 594 O O . LYS A 1 83 ? 4.503 4.199 -3.188 1.00 87.50 83 LYS A O 1
ATOM 599 N N . LYS A 1 84 ? 6.429 5.349 -3.451 1.00 91.19 84 LYS A N 1
ATOM 600 C CA . LYS A 1 84 ? 7.272 4.426 -2.688 1.00 91.19 84 LYS A CA 1
ATOM 601 C C . LYS A 1 84 ? 6.802 4.329 -1.237 1.00 91.19 84 LYS A C 1
ATOM 603 O O . LYS A 1 84 ? 6.567 3.221 -0.759 1.00 91.19 84 LYS A O 1
ATOM 608 N N . THR A 1 85 ? 6.583 5.465 -0.580 1.00 93.31 85 THR A N 1
ATOM 609 C CA . THR A 1 85 ? 6.113 5.515 0.812 1.00 93.31 85 THR A CA 1
ATOM 610 C C . THR A 1 85 ? 4.713 4.923 0.971 1.00 93.31 85 THR A C 1
ATOM 612 O O . THR A 1 85 ? 4.487 4.143 1.892 1.00 93.31 85 THR A O 1
ATOM 615 N N . VAL A 1 86 ? 3.787 5.210 0.048 1.00 90.81 86 VAL A N 1
ATOM 616 C CA . VAL A 1 86 ? 2.433 4.625 0.061 1.00 90.81 86 VAL A CA 1
ATOM 617 C C . VAL A 1 86 ? 2.495 3.104 -0.070 1.00 90.81 86 VAL A C 1
ATOM 619 O O . VAL A 1 86 ? 1.871 2.396 0.717 1.00 90.81 86 VAL A O 1
ATOM 622 N N . LYS A 1 87 ? 3.289 2.584 -1.015 1.00 90.25 87 LYS A N 1
ATOM 623 C CA . LYS A 1 87 ? 3.459 1.137 -1.201 1.00 90.25 87 LYS A CA 1
ATOM 624 C C . LYS A 1 87 ? 4.062 0.472 0.037 1.00 90.25 87 LYS A C 1
ATOM 626 O O . LYS A 1 87 ? 3.591 -0.577 0.459 1.00 90.25 87 LYS A O 1
ATOM 631 N N . GLN A 1 88 ? 5.082 1.088 0.633 1.00 95.19 88 GLN A N 1
ATOM 632 C CA . GLN A 1 88 ? 5.704 0.583 1.857 1.00 95.19 88 GLN A CA 1
ATOM 633 C C . GLN A 1 88 ? 4.734 0.583 3.041 1.00 95.19 88 GLN A C 1
ATOM 635 O O . GLN A 1 88 ? 4.683 -0.398 3.776 1.00 95.19 88 GLN A O 1
ATOM 640 N N . GLY A 1 89 ? 3.960 1.656 3.220 1.00 94.44 89 GLY A N 1
ATOM 641 C CA . GLY A 1 89 ? 2.951 1.742 4.272 1.00 94.44 89 GLY A CA 1
ATOM 642 C C . GLY A 1 89 ? 1.851 0.694 4.111 1.00 94.44 89 GLY A C 1
ATOM 643 O O . GLY A 1 89 ? 1.490 0.041 5.084 1.00 94.44 89 GLY A O 1
ATOM 644 N N . LEU A 1 90 ? 1.370 0.481 2.881 1.00 93.56 90 LEU A N 1
ATOM 645 C CA . LEU A 1 90 ? 0.336 -0.514 2.600 1.00 93.56 90 LEU A CA 1
ATOM 646 C C . LEU A 1 90 ? 0.833 -1.944 2.844 1.00 93.56 90 LEU A C 1
ATOM 648 O O . LEU A 1 90 ? 0.123 -2.720 3.472 1.00 93.56 90 LEU A O 1
ATOM 652 N N . ASN A 1 91 ? 2.053 -2.274 2.411 1.00 95.94 91 ASN A N 1
ATOM 653 C CA . ASN A 1 91 ? 2.642 -3.589 2.673 1.00 95.94 91 ASN A CA 1
ATOM 654 C C . ASN A 1 91 ? 2.772 -3.854 4.179 1.00 95.94 91 ASN A C 1
ATOM 656 O O . ASN A 1 91 ? 2.314 -4.885 4.647 1.00 95.94 91 ASN A O 1
ATOM 660 N N . LYS A 1 92 ? 3.294 -2.887 4.947 1.00 96.12 92 LYS A N 1
ATOM 661 C CA . LYS A 1 92 ? 3.381 -3.008 6.412 1.00 96.12 92 LYS A CA 1
ATOM 662 C C . LYS A 1 92 ? 2.014 -3.219 7.060 1.00 96.12 92 LYS A C 1
ATOM 664 O O . LYS A 1 92 ? 1.903 -3.988 8.003 1.00 96.12 92 LYS A O 1
ATOM 669 N N . LEU A 1 93 ? 0.978 -2.533 6.571 1.00 94.38 93 LEU A N 1
ATOM 670 C CA . LEU A 1 93 ? -0.381 -2.713 7.077 1.00 94.38 93 LEU A CA 1
ATOM 671 C C . LEU A 1 93 ? -0.894 -4.134 6.816 1.00 94.38 93 LEU A C 1
ATOM 673 O O . LEU A 1 93 ? -1.508 -4.713 7.705 1.00 94.38 93 LEU A O 1
ATOM 677 N N . VAL A 1 94 ? -0.650 -4.681 5.622 1.00 95.88 94 VAL A N 1
ATOM 678 C CA . VAL A 1 94 ? -1.011 -6.067 5.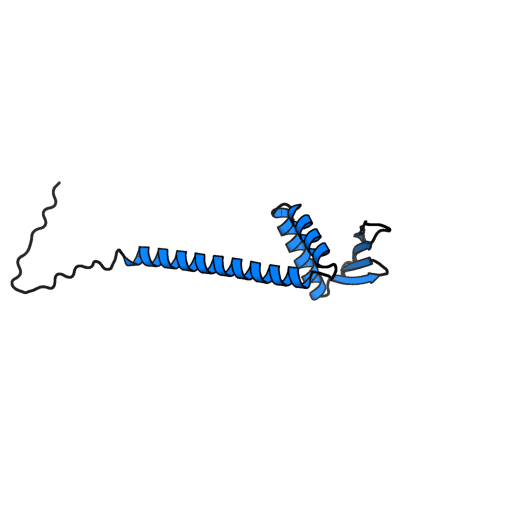284 1.00 95.88 94 VAL A CA 1
ATOM 679 C C . VAL A 1 94 ? -0.266 -7.042 6.190 1.00 95.88 94 VAL A C 1
ATOM 681 O O . VAL A 1 94 ? -0.912 -7.862 6.835 1.00 95.88 94 VAL A O 1
ATOM 684 N N . ASP A 1 95 ? 1.049 -6.877 6.338 1.00 97.31 95 ASP A N 1
ATOM 685 C CA . ASP A 1 95 ? 1.863 -7.722 7.214 1.00 97.31 95 ASP A CA 1
ATOM 686 C C . ASP A 1 95 ? 1.338 -7.688 8.660 1.00 97.31 95 ASP A C 1
ATOM 688 O O . ASP A 1 95 ? 1.138 -8.735 9.268 1.00 97.31 95 ASP A O 1
ATOM 692 N N . SER A 1 96 ? 1.030 -6.504 9.204 1.00 95.62 96 SER A N 1
ATOM 693 C CA . SER A 1 96 ? 0.465 -6.373 10.556 1.00 95.62 96 SER A CA 1
ATOM 694 C C . SER A 1 96 ? -0.947 -6.960 10.693 1.00 95.62 96 SER A C 1
ATOM 696 O O . SER A 1 96 ? -1.359 -7.305 11.800 1.00 95.62 96 SER A O 1
ATOM 698 N N . ILE A 1 97 ? -1.724 -7.066 9.611 1.00 95.94 97 ILE A N 1
ATOM 699 C CA . ILE A 1 97 ? -3.008 -7.787 9.625 1.00 95.94 97 ILE A CA 1
ATOM 700 C C . ILE A 1 97 ? -2.751 -9.296 9.668 1.00 95.94 97 ILE A C 1
ATOM 702 O O . ILE A 1 97 ? -3.372 -9.992 10.471 1.00 95.94 97 ILE A O 1
ATOM 706 N N . ASP A 1 98 ? -1.815 -9.786 8.857 1.00 96.94 98 ASP A N 1
ATOM 707 C CA . ASP A 1 98 ? -1.482 -11.209 8.753 1.00 96.94 98 ASP A CA 1
ATOM 708 C C . ASP A 1 98 ? -0.839 -11.753 10.035 1.00 96.94 98 ASP A C 1
ATOM 710 O O . ASP A 1 98 ? -1.149 -12.864 10.467 1.00 96.94 98 ASP A O 1
ATOM 714 N N . THR A 1 99 ? 0.006 -10.959 10.699 1.00 96.81 99 THR A N 1
ATOM 715 C CA . THR A 1 99 ? 0.573 -11.306 12.013 1.00 96.81 99 THR A CA 1
ATOM 716 C C . THR A 1 99 ? -0.454 -11.222 13.144 1.00 96.81 99 THR A C 1
ATOM 718 O O . THR A 1 99 ? -0.199 -11.699 14.250 1.00 96.81 99 THR A O 1
ATOM 721 N N . GLY A 1 100 ? -1.623 -10.625 12.890 1.00 95.69 100 GLY A N 1
ATOM 722 C CA . GLY A 1 100 ? -2.686 -10.427 13.870 1.00 95.69 100 GLY A CA 1
ATOM 723 C C . GLY A 1 100 ? -2.500 -9.210 14.781 1.00 95.69 100 GLY A C 1
ATOM 724 O O . GLY A 1 100 ? -3.334 -8.988 15.658 1.00 95.69 100 GLY A O 1
ATOM 725 N N . GLU A 1 101 ? -1.462 -8.392 14.582 1.00 96.19 101 GLU A N 1
ATOM 726 C CA . GLU A 1 101 ? -1.255 -7.141 15.328 1.00 96.19 101 GLU A CA 1
ATOM 727 C C . GLU A 1 101 ? -2.384 -6.125 15.092 1.00 96.19 101 GLU A C 1
ATOM 729 O O . GLU A 1 101 ? -2.803 -5.416 16.013 1.00 96.19 101 GLU A O 1
ATOM 734 N N . ILE A 1 102 ? -2.893 -6.056 13.861 1.00 97.12 102 ILE A N 1
ATOM 735 C CA . ILE A 1 102 ? -4.019 -5.213 13.459 1.00 97.12 102 ILE A CA 1
ATOM 736 C C . ILE A 1 102 ? -5.249 -6.092 13.260 1.00 97.12 102 ILE A C 1
ATOM 738 O O . ILE A 1 102 ? -5.295 -6.975 12.408 1.00 97.12 102 ILE A O 1
ATOM 742 N N . LYS A 1 103 ? -6.323 -5.769 13.979 1.00 95.25 103 LYS A N 1
ATOM 743 C CA . LYS A 1 103 ? -7.646 -6.345 13.749 1.00 95.25 103 LYS A CA 1
ATOM 744 C C . LYS A 1 103 ? -8.480 -5.428 12.865 1.00 95.25 103 LYS A C 1
ATOM 746 O O . LYS A 1 103 ? -8.783 -4.295 13.249 1.00 95.25 103 LYS A O 1
ATOM 751 N N . VAL A 1 104 ? -8.936 -5.958 11.734 1.00 96.06 104 VAL A N 1
ATOM 752 C CA . VAL A 1 104 ? -9.916 -5.296 10.865 1.00 96.06 104 VAL A CA 1
ATOM 753 C C . VAL A 1 104 ? -11.330 -5.586 11.371 1.00 96.06 104 VAL A C 1
ATOM 755 O O . VAL A 1 104 ? -11.680 -6.730 11.666 1.00 96.06 104 VAL A O 1
ATOM 758 N N . LYS A 1 105 ? -12.160 -4.550 11.515 1.00 92.56 105 LYS A N 1
ATOM 759 C CA . LYS A 1 105 ? -13.571 -4.668 11.911 1.00 92.56 105 LYS A CA 1
ATOM 760 C C . LYS A 1 105 ? -14.461 -3.877 10.966 1.00 92.56 105 LYS A C 1
ATOM 762 O O . LYS A 1 105 ? -14.203 -2.707 10.701 1.00 92.56 105 LYS A O 1
ATOM 767 N N . HIS A 1 106 ? -15.569 -4.481 10.562 1.00 92.19 106 HIS A N 1
ATOM 768 C CA . HIS A 1 106 ? -16.640 -3.786 9.858 1.00 92.19 106 HIS A CA 1
ATOM 769 C C . HIS A 1 106 ? -17.678 -3.290 10.867 1.00 92.19 106 HIS A C 1
ATOM 771 O O . HIS A 1 106 ? -18.118 -4.041 11.739 1.00 92.19 106 HIS A O 1
ATOM 777 N N . LYS A 1 107 ? -18.055 -2.014 10.771 1.00 86.44 107 LYS A N 1
ATOM 778 C CA . LYS A 1 107 ? -19.102 -1.401 11.598 1.00 86.44 107 LYS A CA 1
ATOM 779 C C . LYS A 1 107 ? -19.923 -0.448 10.739 1.00 86.44 107 LYS A C 1
ATOM 781 O O . LYS A 1 107 ? -19.426 0.596 10.321 1.00 86.44 107 LYS A O 1
ATOM 786 N N . GLY A 1 108 ? -21.189 -0.795 10.504 1.00 87.69 108 GLY A N 1
ATOM 787 C CA . GLY A 1 108 ? -22.053 -0.038 9.596 1.00 87.69 108 GLY A CA 1
ATOM 788 C C . GLY A 1 108 ? -21.411 0.096 8.210 1.00 87.69 108 GLY A C 1
ATOM 789 O O . GLY A 1 108 ? -20.934 -0.889 7.658 1.00 87.69 108 GLY A O 1
ATOM 790 N N . ASN A 1 109 ? -21.335 1.326 7.694 1.00 87.56 109 ASN A N 1
ATOM 791 C CA . ASN A 1 109 ? -20.731 1.646 6.390 1.00 87.56 109 ASN A CA 1
ATOM 792 C C . ASN A 1 109 ? -19.221 1.938 6.457 1.00 87.56 109 ASN A C 1
ATOM 794 O O . ASN A 1 109 ? -18.674 2.576 5.553 1.00 87.56 109 ASN A O 1
ATOM 798 N N . GLY A 1 110 ? -18.558 1.550 7.546 1.00 91.06 110 GLY A N 1
ATOM 799 C CA . GLY A 1 110 ? -17.153 1.847 7.769 1.00 91.06 110 GLY A CA 1
ATOM 800 C C . GLY A 1 110 ? -16.315 0.634 8.149 1.00 91.06 110 GLY A C 1
ATOM 801 O O . GLY A 1 110 ? -16.813 -0.399 8.607 1.00 91.06 110 GLY A O 1
ATOM 802 N N . ILE A 1 111 ? -15.013 0.800 7.958 1.00 95.12 111 ILE A N 1
ATOM 803 C CA . ILE A 1 111 ? -13.963 -0.160 8.266 1.00 95.12 111 ILE A CA 1
ATOM 804 C C . ILE A 1 111 ? -13.028 0.442 9.316 1.00 95.12 111 ILE A C 1
ATOM 806 O O . ILE A 1 111 ? -12.627 1.602 9.231 1.00 95.12 111 ILE A O 1
ATOM 810 N N . PHE A 1 112 ? -12.716 -0.348 10.336 1.00 94.19 112 PHE A N 1
ATOM 811 C CA . PHE A 1 112 ? -11.828 0.012 11.433 1.00 94.19 112 PHE A CA 1
ATOM 812 C C . PHE A 1 112 ? -10.601 -0.892 11.408 1.00 94.19 112 PHE A C 1
ATOM 814 O O . PHE A 1 112 ? -10.741 -2.114 11.432 1.00 94.19 112 PHE A O 1
ATOM 821 N N . PHE A 1 113 ? -9.420 -0.292 11.452 1.00 95.31 113 PHE A N 1
ATOM 822 C CA . PHE A 1 113 ? -8.146 -0.960 11.687 1.00 95.31 113 PHE A CA 1
ATOM 823 C C . PHE A 1 113 ? -7.733 -0.648 13.120 1.00 95.31 113 PHE A C 1
ATOM 825 O O . PHE A 1 113 ? -7.532 0.519 13.441 1.00 95.31 113 PHE A O 1
ATOM 832 N N . LYS A 1 114 ? -7.669 -1.651 13.998 1.00 95.44 114 LYS A N 1
ATOM 833 C CA . LYS A 1 114 ? -7.322 -1.453 15.412 1.00 95.44 114 LYS A CA 1
ATOM 834 C C . LYS A 1 114 ? -6.104 -2.284 15.779 1.00 95.44 114 LYS A C 1
ATOM 836 O O . LYS A 1 114 ? -6.157 -3.505 15.642 1.00 95.44 114 LYS A O 1
ATOM 841 N N . ASN A 1 115 ? -5.063 -1.644 16.297 1.00 95.56 115 ASN A N 1
ATOM 842 C CA . ASN A 1 115 ? -3.942 -2.347 16.902 1.00 95.56 115 ASN A CA 1
ATOM 843 C C . ASN A 1 115 ? -4.417 -3.004 18.207 1.00 95.56 115 ASN A C 1
ATOM 845 O O . ASN A 1 115 ? -5.004 -2.349 19.073 1.00 95.56 115 ASN A O 1
ATOM 849 N N . ILE A 1 116 ? -4.223 -4.315 18.336 1.00 95.06 116 ILE A N 1
ATOM 850 C CA . ILE A 1 116 ? -4.736 -5.068 19.488 1.00 95.06 116 ILE A CA 1
ATOM 851 C C . ILE A 1 116 ? -3.917 -4.839 20.762 1.00 95.06 116 ILE A C 1
ATOM 853 O O . ILE A 1 116 ? -4.455 -5.014 21.853 1.00 95.06 116 ILE A O 1
ATOM 857 N N . HIS A 1 117 ? -2.657 -4.428 20.621 1.00 92.94 117 HIS A N 1
ATOM 858 C CA . HIS A 1 117 ? -1.729 -4.215 21.727 1.00 92.94 117 HIS A CA 1
ATOM 859 C C . HIS A 1 117 ? -1.853 -2.801 22.293 1.00 92.94 117 HIS A C 1
ATOM 861 O O . HIS A 1 117 ? -1.941 -2.632 23.506 1.00 92.94 117 HIS A O 1
ATOM 867 N N . THR A 1 118 ? -1.891 -1.786 21.422 1.00 94.62 118 THR A N 1
ATOM 868 C CA . THR A 1 118 ? -1.955 -0.373 21.843 1.00 94.62 118 THR A CA 1
ATOM 869 C C . THR A 1 118 ? -3.385 0.136 21.990 1.00 94.62 118 THR A C 1
ATOM 871 O O . THR A 1 118 ? -3.639 1.087 22.719 1.00 94.62 118 THR A O 1
ATOM 874 N N . GLY A 1 119 ? -4.345 -0.496 21.312 1.00 91.69 119 GLY A N 1
ATOM 875 C CA . GLY A 1 119 ? -5.729 -0.038 21.275 1.00 91.69 119 GLY A CA 1
ATOM 876 C C . GLY A 1 119 ? -5.986 1.125 20.310 1.00 91.69 119 GLY A C 1
ATOM 877 O O . GLY A 1 119 ? -7.157 1.431 20.079 1.00 91.69 119 GLY A O 1
ATOM 878 N N . GLU A 1 120 ? -4.944 1.707 19.718 1.00 93.50 120 GLU A N 1
ATOM 879 C CA . GLU A 1 120 ? -5.046 2.760 18.705 1.00 93.50 120 GLU A CA 1
ATOM 880 C C . GLU A 1 120 ? -5.674 2.222 17.418 1.00 93.50 120 GLU A C 1
ATOM 882 O O . GLU A 1 120 ? -5.573 1.029 17.090 1.00 93.50 120 GLU A O 1
ATOM 887 N N . GLY A 1 121 ? -6.323 3.094 16.652 1.00 91.69 121 GLY A N 1
ATOM 888 C CA . GLY A 1 121 ? -6.874 2.671 15.374 1.00 91.69 121 GLY A CA 1
ATOM 889 C C . GLY A 1 121 ? -7.247 3.779 14.408 1.00 91.69 121 GLY A C 1
ATOM 890 O O . GLY A 1 121 ? -7.415 4.938 14.773 1.00 91.69 121 GLY A O 1
ATOM 891 N N . ILE A 1 122 ? -7.421 3.374 13.152 1.00 94.25 122 ILE A N 1
ATOM 892 C CA . ILE A 1 122 ? -7.874 4.226 12.054 1.00 94.25 122 ILE A CA 1
ATOM 893 C C . ILE A 1 122 ? -9.258 3.752 11.617 1.00 94.25 122 ILE A C 1
ATOM 895 O O . ILE A 1 122 ? -9.508 2.555 11.454 1.00 94.25 122 ILE A O 1
ATOM 899 N N . TYR A 1 123 ? -10.161 4.702 11.408 1.00 93.12 123 TYR A N 1
ATOM 900 C CA . TYR A 1 123 ? -11.504 4.482 10.901 1.00 93.12 123 TYR A CA 1
ATOM 901 C C . TYR A 1 123 ? -11.698 5.167 9.556 1.00 93.12 123 TYR A C 1
ATOM 903 O O . TYR A 1 123 ? -11.410 6.356 9.409 1.00 93.12 123 TYR A O 1
ATOM 911 N N . LEU A 1 124 ? -12.241 4.419 8.598 1.00 93.94 124 LEU A N 1
ATOM 912 C CA . LEU A 1 124 ? -12.654 4.932 7.303 1.00 93.94 124 LEU A CA 1
ATOM 913 C C . LEU A 1 124 ? -14.130 4.620 7.098 1.00 93.94 124 LEU A C 1
ATOM 915 O O . LEU A 1 124 ? -14.556 3.475 7.242 1.00 93.94 124 LEU A O 1
ATOM 919 N N . SER A 1 125 ? -14.918 5.618 6.718 1.00 91.94 125 SER A N 1
ATOM 920 C CA . SER A 1 125 ? -16.311 5.389 6.331 1.00 91.94 125 SER A CA 1
ATOM 921 C C . SER A 1 125 ? -16.767 6.310 5.227 1.00 91.94 125 SER A C 1
ATOM 923 O O . SER A 1 125 ? -16.210 7.386 5.021 1.00 91.94 125 SER A O 1
ATOM 925 N N . LYS A 1 126 ? -17.810 5.889 4.517 1.00 87.62 126 LYS A N 1
ATOM 926 C CA . LYS A 1 126 ? -18.450 6.740 3.522 1.00 87.62 126 LYS A CA 1
ATOM 927 C C . LYS A 1 126 ? -19.191 7.888 4.217 1.00 87.62 126 LYS A C 1
ATOM 929 O O . LYS A 1 126 ? -20.019 7.651 5.098 1.00 87.62 126 LYS A O 1
ATOM 934 N N . TYR A 1 127 ? -18.917 9.122 3.801 1.00 83.44 127 TYR A N 1
ATOM 935 C CA . TYR A 1 127 ? -19.706 10.288 4.193 1.00 83.44 127 TYR A CA 1
ATOM 936 C C . TYR A 1 127 ? -21.039 10.294 3.430 1.00 83.44 127 TYR A C 1
ATOM 938 O O . TYR A 1 127 ? -21.146 9.700 2.358 1.00 83.44 127 TYR A O 1
ATOM 946 N N . LYS A 1 128 ? -22.077 10.964 3.947 1.00 78.69 128 LYS A N 1
ATOM 947 C CA . LYS A 1 128 ? -23.335 11.122 3.196 1.00 78.69 128 LYS A CA 1
ATOM 948 C C . LYS A 1 128 ? -23.056 11.970 1.937 1.00 78.69 128 LYS A C 1
ATOM 950 O O . LYS A 1 128 ? -22.931 13.182 2.039 1.00 78.69 128 LYS A O 1
ATOM 955 N N . GLY A 1 129 ? -22.895 11.319 0.779 1.00 77.69 129 GLY A N 1
ATOM 956 C CA . GLY A 1 129 ? -22.477 11.928 -0.494 1.00 77.69 129 GLY A CA 1
ATOM 957 C C . GLY A 1 129 ? -21.319 11.165 -1.162 1.00 77.69 129 GLY A C 1
ATOM 958 O O . GLY A 1 129 ? -21.196 9.950 -0.992 1.00 77.69 129 GLY A O 1
ATOM 959 N N . GLU A 1 130 ? -20.468 11.875 -1.910 1.00 78.19 130 GLU A N 1
ATOM 960 C CA . GLU A 1 130 ? -19.266 11.329 -2.582 1.00 78.19 130 GLU A CA 1
ATOM 961 C C . GLU A 1 130 ? -17.994 11.349 -1.705 1.00 78.19 130 GLU A C 1
ATOM 963 O O . GLU A 1 130 ? -16.917 10.963 -2.150 1.00 78.19 130 GLU A O 1
ATOM 968 N N . GLY A 1 131 ? -18.097 11.791 -0.447 1.00 81.19 131 GLY A N 1
ATOM 969 C CA . GLY A 1 131 ? -16.954 11.939 0.458 1.00 81.19 131 GLY A CA 1
ATOM 970 C C . GLY A 1 131 ? -16.621 10.695 1.292 1.00 81.19 131 GLY A C 1
ATOM 971 O O . GLY A 1 131 ? -17.425 9.771 1.436 1.00 81.19 131 GLY A O 1
ATOM 972 N N . ALA A 1 132 ? -15.448 10.719 1.927 1.00 87.31 132 ALA A N 1
ATOM 973 C CA . ALA A 1 132 ? -15.025 9.753 2.940 1.00 87.31 132 ALA A CA 1
ATOM 974 C C . ALA A 1 132 ? -14.660 10.477 4.246 1.00 87.31 132 ALA A C 1
ATOM 976 O O . ALA A 1 132 ? -14.077 11.559 4.219 1.00 87.31 132 ALA A O 1
ATOM 977 N N . ILE A 1 133 ? -15.007 9.878 5.385 1.00 89.12 133 ILE A N 1
ATOM 978 C CA . ILE A 1 133 ? -14.562 10.304 6.714 1.00 89.12 133 ILE A CA 1
ATOM 979 C C . ILE A 1 133 ? -13.340 9.474 7.092 1.00 89.12 133 ILE A C 1
ATOM 981 O O . ILE A 1 133 ? -13.397 8.242 7.048 1.00 89.12 133 ILE A O 1
ATOM 985 N N . PHE A 1 134 ? -12.291 10.164 7.535 1.00 93.56 134 PHE A N 1
ATOM 986 C CA . PHE A 1 134 ? -11.114 9.580 8.165 1.00 93.56 134 PHE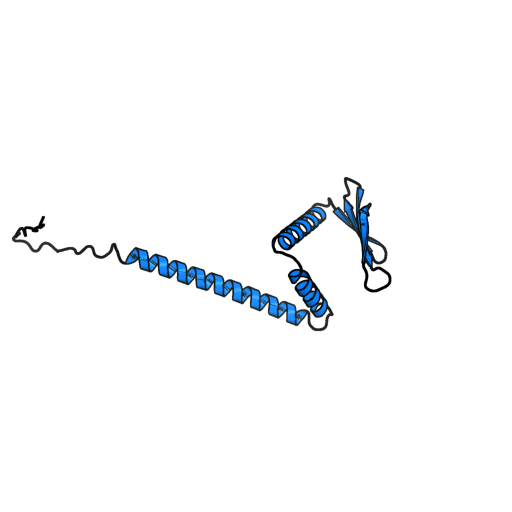 A CA 1
ATOM 987 C C . PHE A 1 134 ? -11.080 10.012 9.628 1.00 93.56 134 PHE A C 1
ATOM 989 O O . PHE A 1 134 ? -11.235 11.195 9.928 1.00 93.56 134 PHE A O 1
ATOM 996 N N . GLY A 1 135 ? -10.893 9.057 10.531 1.00 89.38 135 GLY A N 1
ATOM 997 C CA . GLY A 1 135 ? -10.753 9.324 11.957 1.00 89.38 135 GLY A CA 1
ATOM 998 C C . GLY A 1 135 ? -9.707 8.424 12.589 1.00 89.38 135 GLY A C 1
ATOM 999 O O . GLY A 1 135 ? -9.442 7.327 12.096 1.00 89.38 135 GLY A O 1
ATOM 1000 N N . THR A 1 136 ? -9.138 8.888 13.691 1.00 91.25 136 THR A N 1
ATOM 1001 C CA . THR A 1 136 ? -8.246 8.111 14.551 1.00 91.25 136 THR A CA 1
ATOM 1002 C C . THR A 1 136 ? -8.839 8.042 15.952 1.00 91.25 136 THR A C 1
ATOM 1004 O O . THR A 1 136 ? -9.641 8.899 16.331 1.00 91.25 136 THR A O 1
ATOM 1007 N N . ASN A 1 137 ? -8.483 7.008 16.702 1.00 79.06 137 ASN A N 1
ATOM 1008 C CA . ASN A 1 137 ? -8.761 6.881 18.131 1.00 79.06 137 ASN A CA 1
ATOM 1009 C C . ASN A 1 137 ? -7.451 6.552 18.830 1.00 79.06 137 ASN A C 1
ATOM 1011 O O . ASN A 1 137 ? -6.801 5.596 18.338 1.00 79.06 137 ASN A O 1
#

pLDDT: mean 78.7, std 16.18, range [37.88, 97.31]

Organism: Lottia gigantea (NCBI:txid225164)

Foldseek 3Di:
DDDDDDDDDDPDPDPPDPPPPPPPPVVVVVVVVVVVVVVVVVVVVVVVVVVVVVVCVVCPPVCNNVVVVVVVVVVVVDDPVRNVVVVVVVVVLVVCVVVVQWDWDDDDQKIWTAGPPPRKIWIWGDDPPRDIDIDID

Radius of gyration: 32.57 Å; chains: 1; bounding box: 89×40×63 Å

Secondary structure (DSSP, 8-state):
---PPPP---SS---------SSHHHHHHHHHHHHHHHHHHHHHHHHHHHHHHHHHHHTTTSSHHHHHHHHHHHHHTS-HHHHHHHHHHHHHHHHHHHTTSEEEEEETTEEEEEETTT--EEEEEE-SSS-EEEEE-

Sequence (137 aa):
MKAEIEAIETASPTVITFNAAGAATGGLSAAVKAANAKKAADAKAAEERRHNLIMEKEAKGSGVGDMIGTIKEFGKRFGEETKKTVKQGLNKLVDSIDTGEIKVKHKGNGIFFKNIHTGEGIYLSKYKGEGAIFGTN